Protein AF-A0A960D3L4-F1 (afdb_monomer_lite)

Foldseek 3Di:
DDDDDPDDPPQCCLQPVLVDDRDPVNLVVDAAFDWDDQQLAIETAQSRYPDLVVVLVVQQPADPLHDYDYHSRRPQVVSCVVPVVRDDDDPDDDDDDDPPDDDPPDADPFWHKDFDDDLVVLVLAQVQQVVVVHRRGPSVSNVCCCVPPPQKTKMFIAGPVGRTDDIDIGD

Radius of gyration: 18.89 Å; chains: 1; bounding box: 41×49×47 Å

Sequence (171 aa):
MTELMPGGGHSEAITLGLHDASPPDMVDAMSDDVVLELGWGRLIFGQTFADQDRLAAVLAHEEHGRRDICIYARESHVLVARSPAQLFIDPSHTYRLRFTGEFEDREPVGFTVRPLRDESEADEINRVYVRCGMVPAPTEVIWNNHLQADTVCYLVAVRDDGAVIGTVTGV

Secondary structure (DSSP, 8-state):
----------TTHHHH-TTSPPPHHHHHHSPSS-EEE-SSSEEEEGGG-S-HHHHHHHHTTPPTT---EEES-TTHHHHHHHSTTT-----PPPP-----SPPP--PPSS-EEEE--SHHHHHHHHHHHHHTTPPP--HHHHHHHHHH-TT-EEEEEE-TTS-EEEEEEE-

Structure (mmCIF, N/CA/C/O backbone):
data_AF-A0A960D3L4-F1
#
_entry.id   AF-A0A960D3L4-F1
#
loop_
_atom_site.group_PDB
_atom_site.id
_atom_site.type_symbol
_atom_site.label_atom_id
_atom_site.label_alt_id
_atom_site.label_comp_id
_atom_site.label_asym_id
_atom_site.label_entity_id
_atom_site.label_seq_id
_atom_site.pdbx_PDB_ins_code
_atom_site.Cartn_x
_atom_site.Cartn_y
_atom_site.Cartn_z
_atom_site.occupancy
_atom_site.B_iso_or_equiv
_atom_site.auth_seq_id
_atom_site.auth_comp_id
_atom_site.auth_asym_id
_atom_site.auth_atom_id
_atom_site.pdbx_PDB_model_num
ATOM 1 N N . MET A 1 1 ? 6.730 35.268 -12.680 1.00 32.75 1 MET A N 1
ATOM 2 C CA . MET A 1 1 ? 8.145 35.007 -13.004 1.00 32.75 1 MET A CA 1
ATOM 3 C C . MET A 1 1 ? 8.758 34.456 -11.734 1.00 32.75 1 MET A C 1
ATOM 5 O O . MET A 1 1 ? 9.104 35.226 -10.854 1.00 32.75 1 MET A O 1
ATOM 9 N N . THR A 1 2 ? 8.673 33.140 -11.560 1.00 34.53 2 THR A N 1
ATOM 10 C CA . THR A 1 2 ? 9.067 32.462 -10.322 1.00 34.53 2 THR A CA 1
ATOM 11 C C . THR A 1 2 ? 10.584 32.337 -10.325 1.00 34.53 2 THR A C 1
ATOM 13 O O . THR A 1 2 ? 11.137 31.737 -11.245 1.00 34.53 2 THR A O 1
ATOM 16 N N . GLU A 1 3 ? 11.246 32.955 -9.351 1.00 33.06 3 GLU A N 1
ATOM 17 C CA . GLU A 1 3 ? 12.681 32.787 -9.129 1.00 33.06 3 GLU A CA 1
ATOM 18 C C . GLU A 1 3 ? 12.977 31.315 -8.830 1.00 33.06 3 GLU A C 1
ATOM 20 O O . GLU A 1 3 ? 12.515 30.750 -7.839 1.00 33.06 3 GLU A O 1
ATOM 25 N N . LEU A 1 4 ? 13.742 30.690 -9.725 1.00 43.34 4 LEU A N 1
ATOM 26 C CA . LEU A 1 4 ? 14.427 29.432 -9.470 1.00 43.34 4 LEU A CA 1
ATOM 27 C C . LEU A 1 4 ? 15.538 29.719 -8.457 1.00 43.34 4 LEU A C 1
ATOM 29 O O . LEU A 1 4 ? 16.578 30.271 -8.814 1.00 43.34 4 LEU A O 1
ATOM 33 N N . MET A 1 5 ? 15.303 29.367 -7.195 1.00 35.78 5 MET A N 1
ATOM 34 C CA . MET A 1 5 ? 16.359 29.330 -6.185 1.00 35.78 5 MET A CA 1
ATOM 35 C C . MET A 1 5 ? 17.415 28.295 -6.611 1.00 35.78 5 MET A C 1
ATOM 37 O O . MET A 1 5 ? 17.062 27.135 -6.841 1.00 35.78 5 MET A O 1
ATOM 41 N N . PRO A 1 6 ? 18.699 28.673 -6.740 1.00 47.44 6 PRO A N 1
ATOM 42 C CA . PRO A 1 6 ? 19.758 27.749 -7.102 1.00 47.44 6 PRO A CA 1
ATOM 43 C C . PRO A 1 6 ? 20.301 27.093 -5.829 1.00 47.44 6 PRO A C 1
ATOM 45 O O . PRO A 1 6 ? 20.895 27.763 -4.989 1.00 47.44 6 PRO A O 1
ATOM 48 N N . GLY A 1 7 ? 20.118 25.781 -5.683 1.00 43.53 7 GLY A N 1
ATOM 49 C CA . GLY A 1 7 ? 20.790 25.007 -4.634 1.00 43.53 7 GLY A CA 1
ATOM 50 C C . GLY A 1 7 ? 19.885 24.012 -3.921 1.00 43.53 7 GLY A C 1
ATOM 51 O O . GLY A 1 7 ? 19.230 24.339 -2.940 1.00 43.53 7 GLY A O 1
ATOM 52 N N . GLY A 1 8 ? 19.907 22.774 -4.399 1.00 40.56 8 GLY A N 1
ATOM 53 C CA . GLY A 1 8 ? 19.308 21.615 -3.751 1.00 40.56 8 GLY A CA 1
ATOM 54 C C . GLY A 1 8 ? 19.275 20.486 -4.766 1.00 40.56 8 GLY A C 1
ATOM 55 O O . GLY A 1 8 ? 18.571 20.608 -5.765 1.00 40.56 8 GLY A O 1
ATOM 56 N N . GLY A 1 9 ? 20.084 19.441 -4.566 1.00 47.72 9 GLY A N 1
ATOM 57 C CA . GLY A 1 9 ? 20.072 18.257 -5.429 1.00 47.72 9 GLY A CA 1
ATOM 58 C C . GLY A 1 9 ? 18.633 17.796 -5.647 1.00 47.72 9 GLY A C 1
ATOM 59 O O . GLY A 1 9 ? 17.817 17.868 -4.727 1.00 47.72 9 GLY A O 1
ATOM 60 N N . HIS A 1 10 ? 18.295 17.427 -6.880 1.00 55.91 10 HIS A N 1
ATOM 61 C CA . HIS A 1 10 ? 16.921 17.173 -7.298 1.00 55.91 10 HIS A CA 1
ATOM 62 C C . HIS A 1 10 ? 16.355 15.898 -6.649 1.00 55.91 10 HIS A C 1
ATOM 64 O O . HIS A 1 10 ? 16.128 14.917 -7.339 1.00 55.91 10 HIS A O 1
ATOM 70 N N . SER A 1 11 ? 16.077 15.909 -5.342 1.00 61.75 11 SER A N 1
ATOM 71 C CA . SER A 1 11 ? 15.589 14.757 -4.564 1.00 61.75 11 SER A CA 1
ATOM 72 C C . SER A 1 11 ? 14.310 14.126 -5.146 1.00 61.75 11 SER A C 1
ATOM 74 O O . SER A 1 11 ? 14.045 12.941 -4.983 1.00 61.75 11 SER A O 1
ATOM 76 N N . GLU A 1 12 ? 13.533 14.894 -5.917 1.00 69.75 12 GLU A N 1
ATOM 77 C CA . GLU A 1 12 ? 12.325 14.406 -6.589 1.00 69.75 12 GLU A CA 1
ATOM 78 C C . GLU A 1 12 ? 12.569 13.887 -8.024 1.00 69.75 12 GLU A C 1
ATOM 80 O O . GLU A 1 12 ? 11.635 13.356 -8.628 1.00 69.75 12 GLU A O 1
ATOM 85 N N . ALA A 1 13 ? 13.774 14.020 -8.598 1.00 67.44 13 ALA A N 1
ATOM 86 C CA . ALA A 1 13 ? 14.042 13.738 -10.017 1.00 67.44 13 ALA A CA 1
ATOM 87 C C . ALA A 1 13 ? 13.660 12.312 -10.422 1.00 67.44 13 ALA A C 1
ATOM 89 O O . ALA A 1 13 ? 13.050 12.124 -11.470 1.00 67.44 13 ALA A O 1
ATOM 90 N N . ILE A 1 14 ? 13.916 11.333 -9.552 1.00 68.38 14 ILE A N 1
ATOM 91 C CA . ILE A 1 14 ? 13.578 9.920 -9.782 1.00 68.38 14 ILE A CA 1
ATOM 92 C C . ILE A 1 14 ? 12.067 9.659 -9.909 1.00 68.38 14 ILE A C 1
ATOM 94 O O . ILE A 1 14 ? 11.670 8.645 -10.472 1.00 68.38 14 ILE A O 1
ATOM 98 N N . THR A 1 15 ? 11.216 10.567 -9.415 1.00 75.81 15 THR A N 1
ATOM 99 C CA . THR A 1 15 ? 9.747 10.440 -9.476 1.00 75.81 15 THR A CA 1
ATOM 100 C C . THR A 1 15 ? 9.069 11.498 -10.350 1.00 75.81 15 THR A C 1
ATOM 102 O O . THR A 1 15 ? 7.865 11.397 -10.583 1.00 75.81 15 THR A O 1
ATOM 105 N N . LEU A 1 16 ? 9.791 12.538 -10.789 1.00 76.94 16 LEU A N 1
ATOM 106 C CA . LEU A 1 16 ? 9.274 13.616 -11.648 1.00 76.94 16 LEU A CA 1
ATOM 107 C C . LEU A 1 16 ? 9.797 13.540 -13.081 1.00 76.94 16 LEU A C 1
ATOM 109 O O . LEU A 1 16 ? 9.045 13.812 -14.011 1.00 76.94 16 LEU A O 1
ATOM 113 N N . GLY A 1 17 ? 11.061 13.165 -13.260 1.00 72.06 17 GLY A N 1
ATOM 114 C CA . GLY A 1 17 ? 11.717 13.036 -14.558 1.00 72.06 17 GLY A CA 1
ATOM 115 C C . GLY A 1 17 ? 11.670 11.601 -15.064 1.00 72.06 17 GLY A C 1
ATOM 116 O O . GLY A 1 17 ? 12.706 11.040 -15.390 1.00 72.06 17 GLY A O 1
ATOM 117 N N . LEU A 1 18 ? 10.489 10.973 -15.098 1.00 72.06 18 LEU A N 1
ATOM 118 C CA . LEU A 1 18 ? 10.365 9.562 -15.513 1.00 72.06 18 LEU A CA 1
ATOM 119 C C . LEU A 1 18 ? 10.734 9.311 -16.982 1.00 72.06 18 LEU A C 1
ATOM 121 O O . LEU A 1 18 ? 10.977 8.166 -17.357 1.00 72.06 18 LEU A O 1
ATOM 125 N N . HIS A 1 19 ? 10.770 10.377 -17.780 1.00 68.31 19 HIS A N 1
ATOM 126 C CA . HIS A 1 19 ? 11.160 10.381 -19.190 1.00 68.31 19 HIS A CA 1
ATOM 127 C C . HIS A 1 19 ? 12.602 10.874 -19.404 1.00 68.31 19 HIS A C 1
ATOM 129 O O . HIS A 1 19 ? 13.117 10.820 -20.518 1.00 68.31 19 HIS A O 1
ATOM 135 N N . ASP A 1 20 ? 13.256 11.346 -18.340 1.00 69.38 20 ASP A N 1
ATOM 136 C CA . ASP A 1 20 ? 14.612 11.880 -18.370 1.00 69.38 20 ASP A CA 1
ATOM 137 C C . ASP A 1 20 ? 15.590 10.903 -17.708 1.00 69.38 20 ASP A C 1
ATOM 139 O O . ASP A 1 20 ? 15.222 10.033 -16.912 1.00 69.38 20 ASP A O 1
ATOM 143 N N . ALA A 1 21 ? 16.880 11.064 -18.006 1.00 64.62 21 ALA A N 1
ATOM 144 C CA . ALA A 1 21 ? 17.909 10.362 -17.255 1.00 64.62 21 ALA A CA 1
ATOM 145 C C . ALA A 1 21 ? 17.886 10.841 -15.794 1.00 64.62 21 ALA A C 1
ATOM 147 O O . ALA A 1 21 ? 18.104 12.020 -15.509 1.00 64.62 21 ALA A O 1
ATOM 148 N N . SER A 1 22 ? 17.623 9.919 -14.865 1.00 72.94 22 SER A N 1
ATOM 149 C CA . SER A 1 22 ? 17.745 10.202 -13.434 1.00 72.94 22 SER A CA 1
ATOM 150 C C . SER A 1 22 ? 19.213 10.497 -13.073 1.00 72.94 22 SER A C 1
ATOM 152 O O . SER A 1 22 ? 20.105 9.877 -13.659 1.00 72.94 22 SER A O 1
ATOM 154 N N . PRO A 1 23 ? 19.491 11.415 -12.126 1.00 72.62 23 PRO A N 1
ATOM 155 C CA . PRO A 1 23 ? 20.852 11.691 -11.667 1.00 72.62 23 PRO A CA 1
ATOM 156 C C . PRO A 1 23 ? 21.561 10.411 -11.179 1.00 72.62 23 PRO A C 1
ATOM 158 O O . PRO A 1 23 ? 20.945 9.655 -10.423 1.00 72.62 23 PRO A O 1
ATOM 161 N N . PRO A 1 24 ? 22.821 10.143 -11.583 1.00 72.19 24 PRO A N 1
ATOM 162 C CA . PRO A 1 24 ? 23.511 8.890 -11.255 1.00 72.19 24 PRO A CA 1
ATOM 163 C C . PRO A 1 24 ? 23.625 8.617 -9.752 1.00 72.19 24 PRO A C 1
ATOM 165 O O . PRO A 1 24 ? 23.378 7.505 -9.309 1.00 72.19 24 PRO A O 1
ATOM 168 N N . ASP A 1 25 ? 23.905 9.650 -8.960 1.00 75.44 25 ASP A N 1
ATOM 169 C CA . ASP A 1 25 ? 24.021 9.584 -7.501 1.00 75.44 25 ASP A CA 1
ATOM 170 C C . ASP A 1 25 ? 22.718 9.151 -6.814 1.00 75.44 25 ASP A C 1
ATOM 172 O O . ASP A 1 25 ? 22.743 8.462 -5.797 1.00 75.44 25 ASP A O 1
ATOM 176 N N . MET A 1 26 ? 21.572 9.521 -7.386 1.00 70.44 26 MET A N 1
ATOM 177 C CA . MET A 1 26 ? 20.266 9.104 -6.881 1.00 70.44 26 MET A CA 1
ATOM 178 C C . MET A 1 26 ? 19.895 7.687 -7.299 1.00 70.44 26 MET A C 1
ATOM 180 O O . MET A 1 26 ? 19.200 7.007 -6.553 1.00 70.44 26 MET A O 1
ATOM 184 N N . VAL A 1 27 ? 20.330 7.256 -8.485 1.00 74.88 27 VAL A N 1
ATOM 185 C CA . VAL A 1 27 ? 20.147 5.874 -8.941 1.00 74.88 27 VAL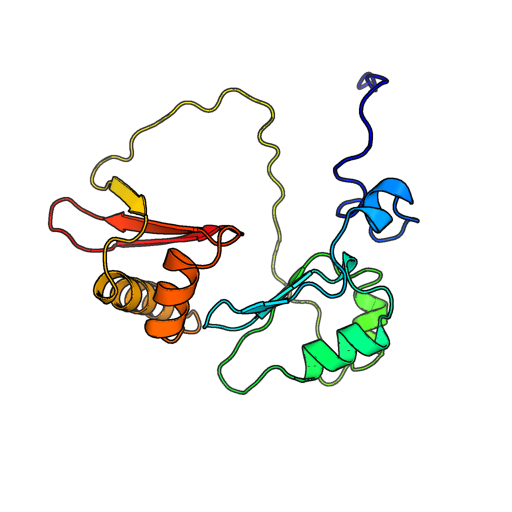 A CA 1
ATOM 186 C C . VAL A 1 27 ? 20.985 4.935 -8.075 1.00 74.88 27 VAL A C 1
ATOM 188 O O . VAL A 1 27 ? 20.444 3.957 -7.578 1.00 74.88 27 VAL A O 1
ATOM 191 N N . ASP A 1 28 ? 22.244 5.286 -7.805 1.00 77.44 28 ASP A N 1
ATOM 192 C CA . ASP A 1 28 ? 23.159 4.490 -6.975 1.00 77.44 28 ASP A CA 1
ATOM 193 C C . ASP A 1 28 ? 22.687 4.352 -5.514 1.00 77.44 28 ASP A C 1
ATOM 195 O O . ASP A 1 28 ? 22.997 3.368 -4.843 1.00 77.44 28 ASP A O 1
ATOM 199 N N . ALA A 1 29 ? 21.951 5.342 -4.999 1.00 80.94 29 ALA A N 1
ATOM 200 C CA . ALA A 1 29 ? 21.398 5.320 -3.644 1.00 80.94 29 ALA A CA 1
ATOM 201 C C . ALA A 1 29 ? 20.058 4.569 -3.537 1.00 80.94 29 ALA A C 1
ATOM 203 O O . ALA A 1 29 ? 19.601 4.278 -2.428 1.00 80.94 29 ALA A O 1
ATOM 204 N N . MET A 1 30 ? 19.395 4.300 -4.661 1.00 83.00 30 MET A N 1
ATOM 205 C CA . MET A 1 30 ? 18.075 3.684 -4.690 1.00 83.00 30 MET A CA 1
ATOM 206 C C . MET A 1 30 ? 18.208 2.161 -4.635 1.00 83.00 30 MET A C 1
ATOM 208 O O . MET A 1 30 ? 19.091 1.577 -5.250 1.00 83.00 30 MET A O 1
ATOM 212 N N . SER A 1 31 ? 17.323 1.501 -3.890 1.00 89.25 31 SER A N 1
ATOM 213 C CA . SER A 1 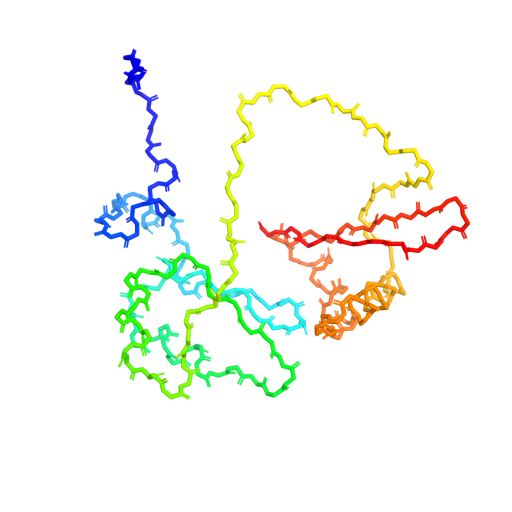31 ? 17.224 0.042 -3.975 1.00 89.25 31 SER A CA 1
ATOM 214 C C . SER A 1 31 ? 16.650 -0.363 -5.332 1.00 89.25 31 SER A C 1
ATOM 216 O O . SER A 1 31 ? 15.754 0.309 -5.843 1.00 89.25 31 SER A O 1
ATOM 218 N N . ASP A 1 32 ? 17.151 -1.464 -5.884 1.00 93.31 32 ASP A N 1
ATOM 219 C CA . ASP A 1 32 ? 16.678 -2.017 -7.150 1.00 93.31 32 ASP A CA 1
ATOM 220 C C . ASP A 1 32 ? 15.406 -2.853 -6.959 1.00 93.31 32 ASP A C 1
ATOM 222 O O . ASP A 1 32 ? 15.228 -3.517 -5.935 1.00 93.31 32 ASP A O 1
ATOM 226 N N . ASP A 1 33 ? 14.550 -2.859 -7.984 1.00 95.12 33 ASP A N 1
ATOM 227 C CA . ASP A 1 33 ? 13.393 -3.751 -8.123 1.00 95.12 33 ASP A CA 1
ATOM 228 C C . ASP A 1 33 ? 12.467 -3.790 -6.887 1.00 95.12 33 ASP A C 1
ATOM 230 O O . ASP A 1 33 ? 12.045 -4.855 -6.423 1.00 95.12 33 ASP A O 1
ATOM 234 N N . VAL A 1 34 ? 12.153 -2.620 -6.327 1.00 96.00 34 VAL A N 1
ATOM 235 C CA . VAL A 1 34 ? 11.414 -2.494 -5.067 1.00 96.00 34 VAL A CA 1
ATOM 236 C C . VAL A 1 34 ? 9.948 -2.883 -5.254 1.00 96.00 34 VAL A C 1
ATOM 238 O O . VAL A 1 34 ? 9.184 -2.240 -5.984 1.00 96.00 34 VAL A O 1
ATOM 241 N N . VAL A 1 35 ? 9.554 -3.922 -4.519 1.00 96.88 35 VAL A N 1
ATOM 242 C CA . VAL A 1 35 ? 8.192 -4.454 -4.429 1.00 96.88 35 VAL A CA 1
ATOM 243 C C . VAL A 1 35 ? 7.818 -4.574 -2.958 1.00 96.88 35 VAL A C 1
ATOM 245 O O . VAL A 1 35 ? 8.521 -5.234 -2.195 1.00 96.88 35 VAL A O 1
ATOM 248 N N . LEU A 1 36 ? 6.704 -3.964 -2.561 1.00 96.25 36 LEU A N 1
ATOM 249 C CA . LEU A 1 36 ? 6.181 -4.043 -1.200 1.00 96.25 36 LEU A CA 1
ATOM 250 C C . LEU A 1 36 ? 4.879 -4.834 -1.171 1.00 96.25 36 LEU A C 1
ATOM 252 O O . LEU A 1 36 ? 3.915 -4.489 -1.850 1.00 96.25 36 LEU A O 1
ATOM 256 N N . GLU A 1 37 ? 4.861 -5.888 -0.366 1.00 95.94 37 GLU A N 1
ATOM 257 C CA . GLU A 1 37 ? 3.708 -6.758 -0.153 1.00 95.94 37 GLU A CA 1
ATOM 258 C C . GLU A 1 37 ? 2.785 -6.155 0.917 1.00 95.94 37 GLU A C 1
ATOM 260 O O . GLU A 1 37 ? 3.156 -6.059 2.085 1.00 95.94 37 GLU A O 1
ATOM 265 N N . LEU A 1 38 ? 1.583 -5.722 0.519 1.00 96.62 38 LEU A N 1
ATOM 266 C CA . LEU A 1 38 ? 0.633 -4.995 1.379 1.00 96.62 38 LEU A CA 1
ATOM 267 C C . LEU A 1 38 ? -0.597 -5.828 1.764 1.00 96.62 38 LEU A C 1
ATOM 269 O O . LEU A 1 38 ? -1.559 -5.320 2.337 1.00 96.62 38 LEU A O 1
ATOM 273 N N . GLY A 1 39 ? -0.598 -7.114 1.433 1.00 93.75 39 GLY A N 1
ATOM 274 C CA . GLY A 1 39 ? -1.648 -8.058 1.776 1.00 93.75 39 GLY A CA 1
ATOM 275 C C . GLY A 1 39 ? -2.876 -8.000 0.869 1.00 93.75 39 GLY A C 1
ATOM 276 O O . GLY A 1 39 ? -3.486 -9.038 0.672 1.00 93.75 39 GLY A O 1
ATOM 277 N N . TRP A 1 40 ? -3.242 -6.866 0.267 1.00 95.50 40 TRP A N 1
ATOM 278 C CA . TRP A 1 40 ? -4.281 -6.797 -0.784 1.00 95.50 40 TRP A CA 1
ATOM 279 C C . TRP A 1 40 ? -3.691 -6.925 -2.196 1.00 95.50 40 TRP A C 1
ATOM 281 O O . TRP A 1 40 ? -4.407 -7.085 -3.183 1.00 95.50 40 TRP A O 1
ATOM 291 N N . GLY A 1 41 ? -2.367 -6.866 -2.292 1.00 96.94 41 GLY A N 1
ATOM 292 C CA . GLY A 1 41 ? -1.584 -6.844 -3.515 1.00 96.94 41 GLY A CA 1
ATOM 293 C C . GLY A 1 41 ? -0.209 -6.263 -3.222 1.00 96.94 41 GLY A C 1
ATOM 294 O O . GLY A 1 41 ? 0.195 -6.160 -2.058 1.00 96.94 41 GLY A O 1
ATOM 295 N N . ARG A 1 42 ? 0.500 -5.886 -4.278 1.00 97.62 42 ARG A N 1
ATOM 296 C CA . ARG A 1 42 ? 1.861 -5.365 -4.200 1.00 97.62 42 ARG A CA 1
ATOM 297 C C . ARG A 1 42 ? 1.919 -3.929 -4.693 1.00 97.62 42 ARG A C 1
ATOM 299 O O . ARG A 1 42 ? 1.398 -3.609 -5.761 1.00 97.62 42 ARG A O 1
ATOM 306 N N . LEU A 1 43 ? 2.611 -3.071 -3.951 1.00 97.12 43 LEU A N 1
ATOM 307 C CA . LEU A 1 43 ? 3.019 -1.760 -4.441 1.00 97.12 43 LEU A CA 1
ATOM 308 C C . LEU A 1 43 ? 4.410 -1.881 -5.067 1.00 97.12 43 LEU A C 1
ATOM 310 O O . LEU A 1 43 ? 5.388 -2.193 -4.389 1.00 97.12 43 LEU A O 1
ATOM 314 N N . ILE A 1 44 ? 4.482 -1.661 -6.374 1.00 97.75 44 ILE A N 1
ATOM 315 C CA . ILE A 1 44 ? 5.681 -1.837 -7.193 1.00 97.75 44 ILE A CA 1
ATOM 316 C C . ILE A 1 44 ? 6.179 -0.456 -7.619 1.00 97.75 44 ILE A C 1
ATOM 318 O O . ILE A 1 44 ? 5.447 0.318 -8.240 1.00 97.75 44 ILE A O 1
ATOM 322 N N . PHE A 1 45 ? 7.432 -0.138 -7.307 1.00 95.88 45 PHE A N 1
ATOM 323 C CA . PHE A 1 45 ? 8.043 1.140 -7.669 1.00 95.88 45 PHE A CA 1
ATOM 324 C C . PHE A 1 45 ? 8.777 1.006 -9.001 1.00 95.88 45 PHE A C 1
ATOM 326 O O . PHE A 1 45 ? 9.956 0.663 -9.048 1.00 95.88 45 PHE A O 1
ATOM 333 N N . GLY A 1 46 ? 8.082 1.267 -10.107 1.00 94.75 46 GLY A N 1
ATOM 334 C CA . GLY A 1 46 ? 8.581 0.992 -11.456 1.00 94.75 46 GLY A CA 1
ATOM 335 C C . GLY A 1 46 ? 9.874 1.731 -11.821 1.00 94.75 46 GLY A C 1
ATOM 336 O O . GLY A 1 46 ? 10.662 1.224 -12.613 1.00 94.75 46 GLY A O 1
ATOM 337 N N . GLN A 1 47 ? 10.146 2.888 -11.216 1.00 91.94 47 GLN A N 1
ATOM 338 C CA . GLN A 1 47 ? 11.384 3.646 -11.419 1.00 91.94 47 GLN A CA 1
ATOM 339 C C . GLN A 1 47 ? 12.632 2.944 -10.863 1.00 91.94 47 GLN A C 1
ATOM 341 O O . GLN A 1 47 ? 13.741 3.314 -11.245 1.00 91.94 47 GLN A O 1
ATOM 346 N N . THR A 1 48 ? 12.451 1.956 -9.982 1.00 93.06 48 THR A N 1
ATOM 347 C CA . THR A 1 48 ? 13.532 1.147 -9.391 1.00 93.06 48 THR A CA 1
ATOM 348 C C . THR A 1 48 ? 13.944 -0.041 -10.258 1.00 93.06 48 THR A C 1
ATOM 350 O O . THR A 1 48 ? 14.934 -0.700 -9.967 1.00 93.06 48 THR A O 1
ATOM 353 N N . PHE A 1 49 ? 13.215 -0.308 -11.344 1.00 93.12 49 PHE A N 1
ATOM 354 C CA . PHE A 1 49 ? 13.538 -1.376 -12.282 1.00 93.12 49 PHE A CA 1
ATOM 355 C C . PHE A 1 49 ? 14.380 -0.817 -13.428 1.00 93.12 49 PHE A C 1
ATOM 357 O O . PHE A 1 49 ? 13.920 0.019 -14.211 1.00 93.12 49 PHE A O 1
ATOM 364 N N . ALA A 1 50 ? 15.614 -1.305 -13.556 1.00 90.00 50 ALA A N 1
ATOM 365 C CA . ALA A 1 50 ? 16.477 -0.957 -14.685 1.00 90.00 50 ALA A CA 1
ATOM 366 C C . ALA A 1 50 ? 15.986 -1.574 -16.010 1.00 90.00 50 ALA A C 1
ATOM 368 O O . ALA A 1 50 ? 16.206 -1.001 -17.078 1.00 90.00 50 ALA A O 1
ATOM 369 N N . ASP A 1 51 ? 15.305 -2.723 -15.937 1.00 91.19 51 ASP A N 1
ATOM 370 C CA . ASP A 1 51 ? 14.787 -3.470 -17.082 1.00 91.19 51 ASP A CA 1
ATOM 371 C C . ASP A 1 51 ? 13.248 -3.503 -17.087 1.00 91.19 51 ASP A C 1
ATOM 373 O O . ASP A 1 51 ? 12.602 -4.020 -16.171 1.00 91.19 51 ASP A O 1
ATOM 377 N N . GLN A 1 52 ? 12.655 -2.979 -18.163 1.00 89.88 52 GLN A N 1
ATOM 378 C CA . GLN A 1 52 ? 11.207 -2.982 -18.364 1.00 89.88 52 GLN A CA 1
ATOM 379 C C . GLN A 1 52 ? 10.627 -4.382 -18.594 1.00 89.88 52 GLN A C 1
ATOM 381 O O . GLN A 1 52 ? 9.471 -4.604 -18.238 1.00 89.88 52 GLN A O 1
ATOM 386 N N . ASP A 1 53 ? 11.383 -5.318 -19.173 1.00 91.69 53 ASP A N 1
ATOM 387 C CA . ASP A 1 53 ? 10.908 -6.694 -19.364 1.00 91.69 53 ASP A CA 1
ATOM 388 C C . ASP A 1 53 ? 10.801 -7.418 -18.020 1.00 91.69 53 ASP A C 1
ATOM 390 O O . ASP A 1 53 ? 9.833 -8.142 -17.772 1.00 91.69 53 ASP A O 1
ATOM 394 N N . ARG A 1 54 ? 11.727 -7.133 -17.099 1.00 94.62 54 ARG A N 1
ATOM 395 C CA . ARG A 1 54 ? 11.636 -7.600 -15.715 1.00 94.62 54 ARG A CA 1
ATOM 396 C C . ARG A 1 54 ? 10.440 -6.997 -14.982 1.00 94.62 54 ARG A C 1
ATOM 398 O O . ARG A 1 54 ? 9.707 -7.740 -14.335 1.00 94.62 54 ARG A O 1
ATOM 405 N N . LEU A 1 55 ? 10.207 -5.688 -15.105 1.00 95.44 55 LEU A N 1
ATOM 406 C CA . LEU A 1 55 ? 9.031 -5.039 -14.511 1.00 95.44 55 LEU A CA 1
ATOM 407 C C . LEU A 1 55 ? 7.721 -5.635 -15.053 1.00 95.44 55 LEU A C 1
ATOM 409 O O . LEU A 1 55 ? 6.817 -5.944 -14.277 1.00 95.44 55 LEU A O 1
ATOM 413 N N . ALA A 1 56 ? 7.627 -5.849 -16.369 1.00 94.00 56 ALA A N 1
ATOM 414 C CA . ALA A 1 56 ? 6.466 -6.481 -16.993 1.00 94.00 56 ALA A CA 1
ATOM 415 C C . ALA A 1 56 ? 6.244 -7.910 -16.476 1.00 94.00 56 ALA A C 1
ATOM 417 O O . ALA A 1 56 ? 5.109 -8.279 -16.178 1.00 94.00 56 ALA A O 1
ATOM 418 N N . ALA A 1 57 ? 7.315 -8.695 -16.320 1.00 93.75 57 ALA A N 1
ATOM 419 C CA . ALA A 1 57 ? 7.237 -10.035 -15.747 1.00 93.75 57 ALA A CA 1
ATOM 420 C C . ALA A 1 57 ? 6.744 -10.007 -14.293 1.00 93.75 57 ALA A C 1
ATOM 422 O O . ALA A 1 57 ? 5.871 -10.792 -13.935 1.00 93.75 57 ALA A O 1
ATOM 423 N N . VAL A 1 58 ? 7.237 -9.073 -13.469 1.00 95.94 58 VAL A N 1
ATOM 424 C CA . VAL A 1 58 ? 6.758 -8.900 -12.088 1.00 95.94 58 VAL A CA 1
ATOM 425 C C . VAL A 1 58 ? 5.264 -8.587 -12.066 1.00 95.94 58 VAL A C 1
ATOM 427 O O . VAL A 1 58 ? 4.540 -9.245 -11.324 1.00 95.94 58 VAL A O 1
ATOM 430 N N . LEU A 1 59 ? 4.789 -7.652 -12.892 1.00 95.56 59 LEU A N 1
ATOM 431 C CA . LEU A 1 59 ? 3.366 -7.288 -12.963 1.00 95.56 59 LEU A CA 1
ATOM 432 C C . LEU A 1 59 ? 2.481 -8.433 -13.474 1.00 95.56 59 LEU A C 1
ATOM 434 O O . LEU A 1 59 ? 1.360 -8.596 -13.007 1.00 95.56 59 LEU A O 1
ATOM 438 N N . ALA A 1 60 ? 2.991 -9.270 -14.379 1.00 92.44 60 ALA A N 1
ATOM 439 C CA . ALA A 1 60 ? 2.268 -10.439 -14.882 1.00 92.44 60 ALA A CA 1
ATOM 440 C C . ALA A 1 60 ? 2.034 -11.531 -13.816 1.00 92.44 60 ALA A C 1
ATOM 442 O O . ALA A 1 60 ? 1.252 -12.451 -14.048 1.00 92.44 60 ALA A O 1
ATOM 443 N N . HIS A 1 61 ? 2.700 -11.440 -12.660 1.00 93.31 61 HIS A N 1
ATOM 444 C CA . HIS A 1 61 ? 2.500 -12.335 -11.518 1.00 93.31 61 HIS A CA 1
ATOM 445 C C . HIS A 1 61 ? 1.398 -11.876 -10.548 1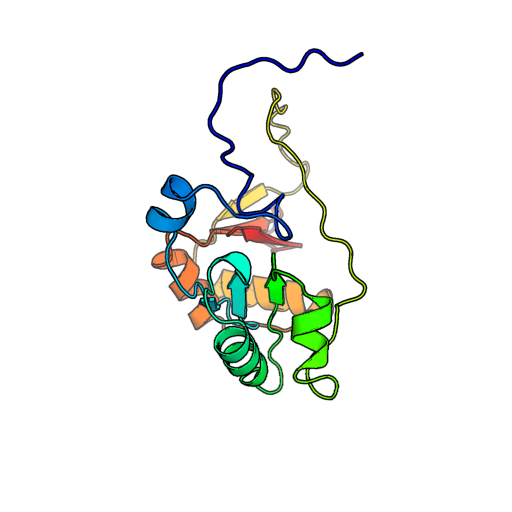.00 93.31 61 HIS A C 1
ATOM 447 O O . HIS A 1 61 ? 1.289 -12.454 -9.470 1.00 93.31 61 HIS A O 1
ATOM 453 N N . GLU A 1 62 ? 0.591 -10.864 -10.890 1.00 93.75 62 GLU A N 1
ATOM 454 C CA . GLU A 1 62 ? -0.605 -10.535 -10.105 1.00 93.75 62 GLU A CA 1
ATOM 455 C C . GLU A 1 62 ? -1.524 -11.768 -9.996 1.00 93.75 62 GLU A C 1
ATOM 457 O O . GLU A 1 62 ? -1.940 -12.359 -10.996 1.00 93.75 62 GLU A O 1
ATOM 462 N N . GLU A 1 63 ? -1.826 -12.181 -8.765 1.00 90.94 63 GLU A N 1
ATOM 463 C CA . GLU A 1 63 ? -2.672 -13.344 -8.503 1.00 90.94 63 GLU A CA 1
ATOM 464 C C . GLU A 1 63 ? -4.158 -12.974 -8.431 1.00 90.94 63 GLU A C 1
ATOM 466 O O . GLU A 1 63 ? -4.553 -11.832 -8.192 1.00 90.94 63 GLU A O 1
ATOM 471 N N . HIS A 1 64 ? -5.023 -13.976 -8.591 1.00 90.31 64 HIS A N 1
ATOM 472 C CA . HIS A 1 64 ? -6.463 -13.766 -8.499 1.00 90.31 64 HIS A CA 1
ATOM 473 C C . HIS A 1 64 ? -6.874 -13.222 -7.124 1.00 90.31 64 HIS A C 1
ATOM 475 O O . HIS A 1 64 ? -6.495 -13.764 -6.088 1.00 90.31 64 HIS A O 1
ATOM 481 N N . GLY A 1 65 ? -7.706 -12.178 -7.118 1.00 90.75 65 GLY A N 1
ATOM 482 C CA . GLY A 1 65 ? -8.163 -11.543 -5.881 1.00 90.75 65 GLY A CA 1
ATOM 483 C C . GLY A 1 65 ? -7.105 -10.666 -5.211 1.00 90.75 65 GLY A C 1
ATOM 484 O O . GLY A 1 65 ? -7.318 -10.236 -4.082 1.00 90.75 65 GLY A O 1
ATOM 485 N N . ARG A 1 66 ? -5.992 -10.395 -5.896 1.00 94.62 66 ARG A N 1
ATOM 486 C CA . ARG A 1 66 ? -4.996 -9.388 -5.533 1.00 94.62 66 ARG A CA 1
ATOM 487 C C . ARG A 1 66 ? -5.139 -8.188 -6.456 1.00 94.62 66 ARG A C 1
ATOM 489 O O . ARG A 1 66 ? -5.824 -8.258 -7.474 1.00 94.62 66 ARG A O 1
ATOM 496 N N . ARG A 1 67 ? -4.518 -7.077 -6.082 1.00 94.44 67 ARG A N 1
ATOM 497 C CA . ARG A 1 67 ? -4.453 -5.893 -6.931 1.00 94.44 67 ARG A CA 1
ATOM 498 C C . ARG A 1 67 ? -3.084 -5.268 -6.815 1.00 94.44 67 ARG A C 1
ATOM 500 O O . ARG A 1 67 ? -2.807 -4.617 -5.819 1.00 94.44 67 ARG A O 1
ATOM 507 N N . ASP A 1 68 ? -2.236 -5.459 -7.803 1.00 96.44 68 ASP A N 1
ATOM 508 C CA . ASP A 1 68 ? -0.936 -4.820 -7.819 1.00 96.44 68 ASP A CA 1
ATOM 509 C C . ASP A 1 68 ? -1.056 -3.399 -8.368 1.00 96.44 68 ASP A C 1
ATOM 511 O O . ASP A 1 68 ? -1.871 -3.089 -9.240 1.00 96.44 68 ASP A O 1
ATOM 515 N N . ILE A 1 69 ? -0.242 -2.499 -7.826 1.00 95.69 69 ILE A N 1
ATOM 516 C CA . ILE A 1 69 ? -0.156 -1.114 -8.278 1.00 95.69 69 ILE A CA 1
ATOM 517 C C . ILE A 1 69 ? 1.296 -0.829 -8.617 1.00 95.69 69 ILE A C 1
ATOM 519 O O . ILE A 1 69 ? 2.160 -0.840 -7.744 1.00 95.69 69 ILE A O 1
ATOM 523 N N . CYS A 1 70 ? 1.561 -0.519 -9.884 1.00 96.38 70 CYS A N 1
ATOM 524 C CA . CYS A 1 70 ? 2.843 0.040 -10.286 1.00 96.38 70 CYS A CA 1
ATOM 525 C C . CYS A 1 70 ? 2.781 1.564 -10.226 1.00 96.38 70 CYS A C 1
ATOM 527 O O . CYS A 1 70 ? 2.085 2.190 -11.028 1.00 96.38 70 CYS A O 1
ATOM 529 N N . ILE A 1 71 ? 3.549 2.174 -9.328 1.00 94.62 71 ILE A N 1
ATOM 530 C CA . ILE A 1 71 ? 3.728 3.625 -9.295 1.00 94.62 71 ILE A CA 1
ATOM 531 C C . ILE A 1 71 ? 5.036 4.010 -9.992 1.00 94.62 71 ILE A C 1
ATOM 533 O O . ILE A 1 71 ? 5.991 3.237 -10.012 1.00 94.62 71 ILE A O 1
ATOM 537 N N . TYR A 1 72 ? 5.064 5.199 -10.599 1.00 92.56 72 TYR A N 1
ATOM 538 C CA . TYR A 1 72 ? 6.256 5.779 -11.233 1.00 92.56 72 TYR A CA 1
ATOM 539 C C . TYR A 1 72 ? 6.921 4.895 -12.312 1.00 92.56 72 TYR A C 1
ATOM 541 O O . TYR A 1 72 ? 8.134 4.936 -12.501 1.00 92.56 72 TYR A O 1
ATOM 549 N N . ALA A 1 73 ? 6.144 4.102 -13.056 1.00 92.31 73 ALA A N 1
ATOM 550 C CA . ALA A 1 73 ? 6.672 3.361 -14.201 1.00 92.31 73 ALA A CA 1
ATOM 551 C C . ALA A 1 73 ? 7.232 4.320 -15.269 1.00 92.31 73 ALA A C 1
ATOM 553 O O . ALA A 1 73 ? 6.509 5.182 -15.779 1.00 92.31 73 ALA A O 1
ATOM 554 N N . ARG A 1 74 ? 8.508 4.146 -15.638 1.00 89.25 74 ARG A N 1
ATOM 555 C CA . ARG A 1 74 ? 9.127 4.871 -16.760 1.00 89.25 74 ARG A CA 1
ATOM 556 C C . ARG A 1 74 ? 8.505 4.421 -18.076 1.00 89.25 74 ARG A C 1
ATOM 558 O O . ARG A 1 74 ? 8.364 3.220 -18.302 1.00 89.25 74 ARG A O 1
ATOM 565 N N . GLU A 1 75 ? 8.160 5.375 -18.941 1.00 89.19 75 GLU A N 1
ATOM 566 C CA . GLU A 1 75 ? 7.511 5.112 -20.235 1.00 89.19 75 GLU A CA 1
ATOM 567 C C . GLU A 1 75 ? 6.331 4.127 -20.122 1.00 89.19 75 GLU A C 1
ATOM 569 O O . GLU A 1 75 ? 6.268 3.114 -20.819 1.00 89.19 75 GLU A O 1
ATOM 574 N N . SER A 1 76 ? 5.389 4.400 -19.211 1.00 91.06 76 SER A N 1
ATOM 575 C CA . SER A 1 76 ? 4.301 3.472 -18.856 1.00 91.06 76 SER A CA 1
ATOM 576 C C . SER A 1 76 ? 3.490 2.962 -20.058 1.00 91.06 76 SER A C 1
ATOM 578 O O . SER A 1 76 ? 3.102 1.798 -20.100 1.00 91.06 76 SER A O 1
ATOM 580 N N . HIS A 1 77 ? 3.286 3.796 -21.078 1.00 91.12 77 HIS A N 1
ATOM 581 C CA . HIS A 1 77 ? 2.609 3.405 -22.315 1.00 91.12 77 HIS A CA 1
ATOM 582 C C . HIS A 1 77 ? 3.424 2.399 -23.151 1.00 91.12 77 HIS A C 1
ATOM 584 O O . HIS A 1 77 ? 2.840 1.513 -23.773 1.00 91.12 77 HIS A O 1
ATOM 590 N N . VAL A 1 78 ? 4.759 2.485 -23.130 1.00 92.12 78 VAL A N 1
ATOM 591 C CA . VAL A 1 78 ? 5.654 1.497 -23.755 1.00 92.12 78 VAL A CA 1
ATOM 592 C C . VAL A 1 78 ? 5.625 0.188 -22.973 1.00 92.12 78 VAL A C 1
ATOM 594 O O . VAL A 1 78 ? 5.522 -0.874 -23.582 1.00 92.12 78 VAL A O 1
ATOM 597 N N . LEU A 1 79 ? 5.651 0.249 -21.636 1.00 93.25 79 LEU A N 1
ATOM 598 C CA . LEU A 1 79 ? 5.521 -0.932 -20.776 1.00 93.25 79 LEU A CA 1
ATOM 599 C C . LEU A 1 79 ? 4.216 -1.691 -21.066 1.00 93.25 79 LEU A C 1
ATOM 601 O O . LEU A 1 79 ? 4.245 -2.897 -21.302 1.00 93.25 79 LEU A O 1
ATOM 605 N N . VAL A 1 80 ? 3.085 -0.983 -21.127 1.00 94.62 80 VAL A N 1
ATOM 606 C CA . VAL A 1 80 ? 1.780 -1.579 -21.460 1.00 94.62 80 VAL A CA 1
ATOM 607 C C . VAL A 1 80 ? 1.783 -2.197 -22.860 1.00 94.62 80 VAL A C 1
ATOM 609 O O . VAL A 1 80 ? 1.252 -3.291 -23.043 1.00 94.62 80 VAL A O 1
ATOM 612 N N . ALA A 1 81 ? 2.433 -1.564 -23.842 1.00 92.81 81 ALA A N 1
ATOM 613 C CA . ALA A 1 81 ? 2.527 -2.098 -25.202 1.00 92.81 81 ALA A CA 1
ATOM 614 C C . ALA A 1 81 ? 3.269 -3.448 -25.293 1.00 92.81 81 ALA A C 1
ATOM 616 O O . ALA A 1 81 ? 3.071 -4.172 -26.270 1.00 92.81 81 ALA A O 1
ATOM 617 N N . ARG A 1 82 ? 4.082 -3.819 -24.290 1.00 89.38 82 ARG A N 1
ATOM 618 C CA . ARG A 1 82 ? 4.749 -5.134 -24.227 1.00 89.38 82 ARG A CA 1
ATOM 619 C C . ARG A 1 82 ? 3.783 -6.275 -23.899 1.00 89.38 82 ARG A C 1
ATOM 621 O O . ARG A 1 82 ? 3.976 -7.383 -24.389 1.00 89.38 82 ARG A O 1
ATOM 628 N N . SER A 1 83 ? 2.743 -6.016 -23.100 1.00 90.50 83 SER A N 1
ATOM 629 C CA . SER A 1 83 ? 1.719 -7.010 -22.738 1.00 90.50 83 SER A CA 1
ATOM 630 C C . SER A 1 83 ? 0.319 -6.377 -22.674 1.00 90.50 83 SER A C 1
ATOM 632 O O . SER A 1 83 ? -0.299 -6.309 -21.610 1.00 90.50 83 SER A O 1
ATOM 634 N N . PRO A 1 84 ? -0.230 -5.913 -23.812 1.00 91.88 84 PRO A N 1
ATOM 635 C CA . PRO A 1 84 ? -1.463 -5.118 -23.841 1.00 91.88 84 PRO A CA 1
ATOM 636 C C . PRO A 1 84 ? -2.723 -5.913 -23.465 1.00 91.88 84 PRO A C 1
ATOM 638 O O . PRO A 1 84 ? -3.775 -5.328 -23.233 1.00 91.88 84 PRO A O 1
ATOM 641 N N . ALA A 1 85 ? -2.637 -7.246 -23.433 1.00 92.00 85 ALA A N 1
ATOM 642 C CA . ALA A 1 85 ? -3.729 -8.113 -22.996 1.00 92.00 85 ALA A CA 1
ATOM 643 C C . ALA A 1 85 ? -3.782 -8.301 -21.469 1.00 92.00 85 ALA A C 1
ATOM 645 O O . ALA A 1 85 ? -4.779 -8.814 -20.967 1.00 92.00 85 ALA A O 1
ATOM 646 N N . GLN A 1 86 ? -2.717 -7.937 -20.747 1.00 90.62 86 GLN A N 1
ATOM 647 C CA . GLN A 1 86 ? -2.587 -8.154 -19.300 1.00 90.62 86 GLN A CA 1
ATOM 648 C C . GLN A 1 86 ? -2.373 -6.843 -18.539 1.00 90.62 86 GLN A C 1
ATOM 650 O O . GLN A 1 86 ? -2.846 -6.703 -17.418 1.00 90.62 86 GLN A O 1
ATOM 655 N N . LEU A 1 87 ? -1.679 -5.879 -19.148 1.00 93.94 87 LEU A N 1
ATOM 656 C CA . LEU A 1 87 ? -1.358 -4.593 -18.543 1.00 93.94 87 LEU A CA 1
ATOM 657 C C . LEU A 1 87 ? -2.272 -3.493 -19.074 1.00 93.94 87 LEU A C 1
ATOM 659 O O . LEU A 1 87 ? -2.646 -3.470 -20.247 1.00 93.94 87 LEU A O 1
ATOM 663 N N . PHE A 1 88 ? -2.576 -2.535 -18.209 1.00 94.56 88 PHE A N 1
ATOM 664 C CA . PHE A 1 88 ? -3.341 -1.343 -18.543 1.00 94.56 88 PHE A CA 1
ATOM 665 C C . PHE A 1 88 ? -2.820 -0.147 -17.743 1.00 94.56 88 PHE A C 1
ATOM 667 O O . PHE A 1 88 ? -2.150 -0.305 -16.723 1.00 94.56 88 PHE A O 1
ATOM 674 N N . ILE A 1 89 ? -3.133 1.060 -18.212 1.00 94.44 89 ILE A N 1
ATOM 675 C CA . ILE A 1 89 ? -2.979 2.271 -17.405 1.00 94.44 89 ILE A CA 1
ATOM 676 C C . ILE A 1 89 ? -4.286 2.475 -16.652 1.00 94.44 89 ILE A C 1
ATOM 678 O O . ILE A 1 89 ? -5.339 2.640 -17.270 1.00 94.44 89 ILE A O 1
ATOM 682 N N . ASP A 1 90 ? -4.216 2.434 -15.326 1.00 93.44 90 ASP A N 1
ATOM 683 C CA . ASP A 1 90 ? -5.372 2.669 -14.470 1.00 93.44 90 ASP A CA 1
ATOM 684 C C . ASP A 1 90 ? -5.918 4.093 -14.692 1.00 93.44 90 ASP A C 1
ATOM 686 O O . ASP A 1 90 ? -5.143 5.053 -14.658 1.00 93.44 90 ASP A O 1
ATOM 690 N N . PRO A 1 91 ? -7.232 4.278 -14.921 1.00 92.56 91 PRO A N 1
ATOM 691 C CA . PRO A 1 91 ? -7.818 5.595 -15.176 1.00 92.56 91 PRO A CA 1
ATOM 692 C C . PRO A 1 91 ? -7.989 6.452 -13.905 1.00 92.56 91 PRO A C 1
ATOM 694 O O . PRO A 1 91 ? -8.826 7.356 -13.885 1.00 92.56 91 PRO A O 1
ATOM 697 N N . SER A 1 92 ? -7.243 6.172 -12.833 1.00 89.69 92 SER A N 1
ATOM 698 C CA . SER A 1 92 ? -7.284 6.944 -11.592 1.00 89.69 92 SER A CA 1
ATOM 699 C C . SER A 1 92 ? -6.348 8.155 -11.622 1.00 89.69 92 SER A C 1
ATOM 701 O O . SER A 1 92 ? -5.492 8.318 -12.493 1.00 89.69 92 SER A O 1
ATOM 703 N N . HIS A 1 93 ? -6.530 9.045 -10.648 1.00 90.12 93 HIS A N 1
ATOM 704 C CA . HIS A 1 93 ? -5.639 10.176 -10.433 1.00 90.12 93 HIS A CA 1
ATOM 705 C C . HIS A 1 93 ? -4.718 9.914 -9.248 1.00 90.12 93 HIS A C 1
ATOM 707 O O . HIS A 1 93 ? -5.173 9.635 -8.140 1.00 90.12 93 HIS A O 1
ATOM 713 N N . THR A 1 94 ? -3.420 10.102 -9.467 1.00 90.25 94 THR A N 1
ATOM 714 C CA . THR A 1 94 ? -2.429 10.202 -8.395 1.00 90.25 94 THR A CA 1
ATOM 715 C C . THR A 1 94 ? -2.153 11.675 -8.113 1.00 90.25 94 THR A C 1
ATOM 717 O O . THR A 1 94 ? -1.735 12.419 -9.001 1.00 90.25 94 THR A O 1
ATOM 720 N N . TYR A 1 95 ? -2.377 12.107 -6.873 1.00 89.81 95 TYR A N 1
ATOM 721 C CA . TYR A 1 95 ? -2.100 13.475 -6.439 1.00 89.81 95 TYR A CA 1
ATOM 722 C C . TYR A 1 95 ? -0.727 13.564 -5.780 1.00 89.81 95 TYR A C 1
ATOM 724 O O . TYR A 1 95 ? -0.300 12.646 -5.085 1.00 89.81 95 TYR A O 1
ATOM 732 N N . ARG A 1 96 ? -0.050 14.700 -5.965 1.00 88.38 96 ARG A N 1
ATOM 733 C CA . ARG A 1 96 ? 1.206 15.012 -5.280 1.00 88.38 96 ARG A CA 1
ATOM 734 C C . ARG A 1 96 ? 1.025 16.263 -4.437 1.00 88.38 96 ARG A C 1
ATOM 736 O O . ARG A 1 96 ? 0.738 17.331 -4.974 1.00 88.38 96 ARG A O 1
ATOM 743 N N . LEU A 1 97 ? 1.229 16.125 -3.134 1.00 87.12 97 LEU A N 1
ATOM 744 C CA . LEU A 1 97 ? 1.227 17.231 -2.188 1.00 87.12 97 LEU A CA 1
ATOM 745 C C . LEU A 1 97 ? 2.639 17.413 -1.632 1.00 87.12 97 LEU A C 1
ATOM 747 O O . LEU A 1 97 ? 3.260 16.452 -1.189 1.00 87.12 97 LEU A O 1
ATOM 751 N N . ARG A 1 98 ? 3.149 18.646 -1.676 1.00 84.94 98 ARG A N 1
ATOM 752 C CA . ARG A 1 98 ? 4.438 18.998 -1.072 1.00 84.94 98 ARG A CA 1
ATOM 753 C C . ARG A 1 98 ? 4.217 19.474 0.355 1.00 84.94 98 ARG A C 1
ATOM 755 O O . ARG A 1 98 ? 3.477 20.431 0.571 1.00 84.94 98 ARG A O 1
ATOM 762 N N . PHE A 1 99 ? 4.905 18.853 1.306 1.00 83.19 99 PHE A N 1
ATOM 763 C CA . PHE A 1 99 ? 4.859 19.232 2.718 1.00 83.19 99 PHE A CA 1
ATOM 764 C C . PHE A 1 99 ? 5.822 20.389 3.045 1.00 83.19 99 PHE A C 1
ATOM 766 O O . PHE A 1 99 ? 6.622 20.305 3.966 1.00 83.19 99 PHE A O 1
ATOM 773 N N . THR A 1 100 ? 5.791 21.468 2.257 1.00 81.31 100 THR A N 1
ATOM 774 C CA . THR A 1 100 ? 6.763 22.582 2.329 1.00 81.31 100 THR A CA 1
ATOM 775 C C . THR A 1 100 ? 6.312 23.760 3.202 1.00 81.31 100 THR A C 1
ATOM 777 O O . THR A 1 100 ? 6.910 24.829 3.126 1.00 81.31 100 THR A O 1
ATOM 780 N N . GLY A 1 101 ? 5.241 23.609 3.984 1.00 77.06 101 GLY A N 1
ATOM 781 C CA . GLY A 1 101 ? 4.678 24.669 4.827 1.00 77.06 101 GLY A CA 1
ATOM 782 C C . GLY A 1 101 ? 4.430 24.215 6.262 1.00 77.06 101 GLY A C 1
ATOM 783 O O . GLY A 1 101 ? 4.575 23.038 6.583 1.00 77.06 101 GLY A O 1
ATOM 784 N N . GLU A 1 102 ? 4.040 25.159 7.118 1.00 76.56 102 GLU A N 1
ATOM 785 C CA . GLU A 1 102 ? 3.528 24.848 8.452 1.00 76.56 102 GLU A CA 1
ATOM 786 C C . GLU A 1 102 ? 2.128 24.243 8.318 1.00 76.56 102 GLU A C 1
ATOM 788 O O . GLU A 1 102 ? 1.217 24.850 7.749 1.00 76.56 102 GLU A O 1
ATOM 793 N N . PHE A 1 103 ? 1.971 23.021 8.816 1.00 78.62 103 PHE A N 1
ATOM 794 C CA . PHE A 1 103 ? 0.678 22.361 8.912 1.00 78.62 103 PHE A CA 1
ATOM 795 C C . PHE A 1 103 ? 0.112 22.644 10.297 1.00 78.62 103 PHE A C 1
ATOM 797 O O . PHE A 1 103 ? 0.768 22.373 11.301 1.00 78.62 103 PHE A O 1
ATOM 804 N N . GLU A 1 104 ? -1.097 23.202 10.358 1.00 78.81 104 GLU A N 1
ATOM 805 C CA . GLU A 1 104 ? -1.816 23.285 11.624 1.00 78.81 104 GLU A CA 1
ATOM 806 C C . GLU A 1 104 ? -2.165 21.872 12.081 1.00 78.81 104 GLU A C 1
ATOM 808 O O . GLU A 1 104 ? -2.891 21.151 11.390 1.00 78.81 104 GLU A O 1
ATOM 813 N N . ASP A 1 105 ? -1.667 21.500 13.257 1.00 75.00 105 ASP A N 1
ATOM 814 C CA . ASP A 1 105 ? -2.079 20.275 13.920 1.00 75.00 105 ASP A CA 1
ATOM 815 C C . ASP A 1 105 ? -3.521 20.460 14.404 1.00 75.00 105 ASP A C 1
ATOM 817 O O . ASP A 1 105 ? -3.802 21.185 15.364 1.00 75.00 105 ASP A O 1
ATOM 821 N N . ARG A 1 106 ? -4.467 19.906 13.645 1.00 80.00 106 ARG A N 1
ATOM 822 C CA . ARG A 1 106 ? -5.890 19.954 13.971 1.00 80.00 106 ARG A CA 1
ATOM 823 C C . ARG A 1 106 ? -6.317 18.583 14.434 1.00 80.00 106 ARG A C 1
ATOM 825 O O . ARG A 1 106 ? -6.438 17.660 13.630 1.00 80.00 106 ARG A O 1
ATOM 832 N N . GLU A 1 107 ? -6.611 18.490 15.722 1.00 83.56 107 GLU A N 1
ATOM 833 C CA . GLU A 1 107 ? -7.139 17.263 16.286 1.00 83.56 107 GLU A CA 1
ATOM 834 C C . GLU A 1 107 ? -8.543 16.992 15.715 1.00 83.56 107 GLU A C 1
ATOM 836 O O . GLU A 1 107 ? -9.412 17.877 15.743 1.00 83.56 107 GLU A O 1
ATOM 841 N N . PRO A 1 108 ? -8.780 15.803 15.136 1.00 87.44 108 PRO A N 1
ATOM 842 C CA . PRO A 1 108 ? -10.093 15.453 14.624 1.00 87.44 108 PRO A CA 1
ATOM 843 C C . PRO A 1 108 ? -11.159 15.479 15.726 1.00 87.44 108 PRO A C 1
ATOM 845 O O . PRO A 1 108 ? -10.930 15.096 16.869 1.00 87.44 108 PRO A O 1
ATOM 848 N N . VAL A 1 109 ? -12.371 15.912 15.369 1.00 90.12 109 VAL A N 1
ATOM 849 C CA . VAL A 1 109 ? -13.511 15.939 16.294 1.00 90.12 109 VAL A CA 1
ATOM 850 C C . VAL A 1 109 ? -14.288 14.626 16.186 1.00 90.12 109 VAL A C 1
ATOM 852 O O . VAL A 1 109 ? -14.789 14.283 15.115 1.00 90.12 109 VAL A O 1
ATOM 855 N N . GLY A 1 110 ? -14.438 13.916 17.307 1.00 92.81 110 GLY A N 1
ATOM 856 C CA . GLY A 1 110 ? -15.268 12.707 17.417 1.00 92.81 110 GLY A CA 1
ATOM 857 C C . GLY A 1 110 ? -14.580 11.392 17.030 1.00 92.81 110 GLY A C 1
ATOM 858 O O . GLY A 1 110 ? -15.245 10.355 16.980 1.00 92.81 110 GLY A O 1
ATOM 859 N N . PHE A 1 111 ? -13.278 11.425 16.745 1.00 95.81 111 PHE A N 1
ATOM 860 C CA . PHE A 1 111 ? -12.421 10.250 16.600 1.00 95.81 111 PHE A CA 1
ATOM 861 C C . PHE A 1 111 ? -10.958 10.630 16.846 1.00 95.81 111 PHE A C 1
ATOM 863 O O . PHE A 1 111 ? -10.601 11.801 16.789 1.00 95.81 111 PHE A O 1
ATOM 870 N N . THR A 1 112 ? -10.109 9.633 17.068 1.00 95.94 112 THR A N 1
ATOM 871 C CA . THR A 1 112 ? -8.650 9.772 17.175 1.00 95.94 112 THR A CA 1
ATOM 872 C C . THR A 1 112 ? -7.976 8.994 16.051 1.00 95.94 112 THR A C 1
ATOM 874 O O . THR A 1 112 ? -8.498 7.965 15.620 1.00 95.94 112 THR A O 1
ATOM 877 N N . VAL A 1 113 ? -6.831 9.471 15.556 1.00 95.75 113 VAL A N 1
ATOM 878 C CA . VAL A 1 113 ? -6.013 8.746 14.570 1.00 95.75 113 VAL A CA 1
ATOM 879 C C . VAL A 1 113 ? -4.755 8.245 15.254 1.00 95.75 113 VAL A C 1
ATOM 881 O O . VAL A 1 113 ? -4.069 9.009 15.929 1.00 95.75 113 VAL A O 1
ATOM 884 N N . ARG A 1 114 ? -4.456 6.957 15.100 1.00 96.19 114 ARG A N 1
ATOM 885 C CA . ARG A 1 114 ? -3.297 6.330 15.742 1.00 96.19 114 ARG A CA 1
ATOM 886 C C . ARG A 1 114 ? -2.850 5.063 15.011 1.00 96.19 114 ARG A C 1
ATOM 888 O O . ARG A 1 114 ? -3.635 4.521 14.234 1.00 96.19 114 ARG A O 1
ATOM 895 N N . PRO A 1 115 ? -1.637 4.561 15.292 1.00 97.00 115 PRO A N 1
ATOM 896 C CA . PRO A 1 115 ? -1.223 3.236 14.848 1.00 97.00 115 PRO A CA 1
ATOM 897 C C . PRO A 1 115 ? -2.119 2.112 15.389 1.00 97.00 115 PRO A C 1
ATOM 899 O O . PRO A 1 115 ? -2.854 2.294 16.375 1.00 97.00 115 PRO A O 1
ATOM 902 N N . LEU A 1 116 ? -2.018 0.949 14.739 1.00 94.81 116 LEU A N 1
ATOM 903 C CA . LEU A 1 116 ? -2.578 -0.315 15.218 1.00 94.81 116 LEU A CA 1
ATOM 904 C C . LEU A 1 116 ? -2.017 -0.677 16.602 1.00 94.81 116 LEU A C 1
ATOM 906 O O . LEU A 1 116 ? -0.896 -0.307 16.952 1.00 94.81 116 LEU A O 1
ATOM 910 N N . ARG A 1 117 ? -2.813 -1.380 17.406 1.00 94.94 117 ARG A N 1
ATOM 911 C CA . ARG A 1 117 ? -2.430 -1.841 18.753 1.00 94.94 117 ARG A CA 1
ATOM 912 C C . ARG A 1 117 ? -2.364 -3.351 18.878 1.00 94.94 117 ARG A C 1
ATOM 914 O O . ARG A 1 117 ? -1.567 -3.854 19.665 1.00 94.94 117 ARG A O 1
ATOM 921 N N . ASP A 1 118 ? -3.199 -4.052 18.130 1.00 93.81 118 ASP A N 1
ATOM 922 C CA . ASP A 1 118 ? -3.270 -5.503 18.133 1.00 93.81 118 ASP A CA 1
ATOM 923 C C . ASP A 1 118 ? -3.774 -6.027 16.785 1.00 93.81 118 ASP A C 1
ATOM 925 O O . ASP A 1 118 ? -4.264 -5.281 15.934 1.00 93.81 118 ASP A O 1
ATOM 929 N N . GLU A 1 119 ? -3.642 -7.337 16.602 1.00 95.38 119 GLU A N 1
ATOM 930 C CA . GLU A 1 119 ? -4.036 -8.031 15.379 1.00 95.38 119 GLU A CA 1
ATOM 931 C C . GLU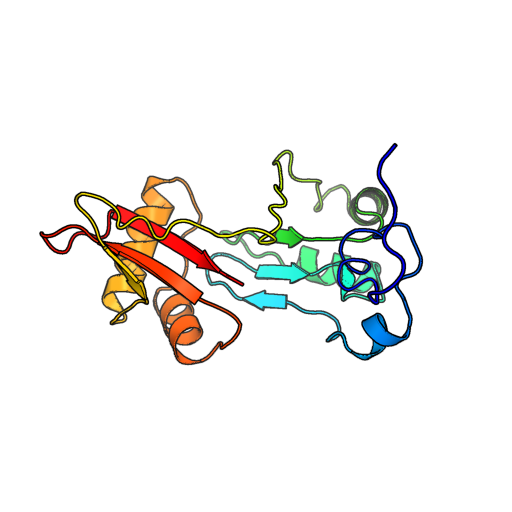 A 1 119 ? -5.545 -7.923 15.091 1.00 95.38 119 GLU A C 1
ATOM 933 O O . GLU A 1 119 ? -5.950 -7.934 13.931 1.00 95.38 119 GLU A O 1
ATOM 938 N N . SER A 1 120 ? -6.397 -7.752 16.111 1.00 95.62 120 SER A N 1
ATOM 939 C CA . SER A 1 120 ? -7.842 -7.614 15.887 1.00 95.62 120 SER A CA 1
ATOM 940 C C . SER A 1 120 ? -8.186 -6.306 15.171 1.00 95.62 120 SER A C 1
ATOM 942 O O . SER A 1 120 ? -9.091 -6.276 14.340 1.00 95.62 120 SER A O 1
ATOM 944 N N . GLU A 1 121 ? -7.404 -5.243 15.380 1.00 96.38 121 GLU A N 1
ATOM 945 C CA . GLU A 1 121 ? -7.570 -3.991 14.634 1.00 96.38 121 GLU A CA 1
ATOM 946 C C . GLU A 1 121 ? -7.181 -4.119 13.150 1.00 96.38 121 GLU A C 1
ATOM 948 O O . GLU A 1 121 ? -7.666 -3.348 12.319 1.00 96.38 121 GLU A O 1
ATOM 953 N N . ALA A 1 122 ? -6.360 -5.107 12.778 1.00 96.88 122 ALA A N 1
ATOM 954 C CA . ALA A 1 122 ? -6.095 -5.412 11.373 1.00 96.88 122 ALA A CA 1
ATOM 955 C C . ALA A 1 122 ? -7.299 -6.094 10.687 1.00 96.88 122 ALA A C 1
ATOM 957 O O . ALA A 1 122 ? -7.543 -5.865 9.502 1.00 96.88 122 ALA A O 1
ATOM 958 N N . ASP A 1 123 ? -8.118 -6.854 11.422 1.00 97.06 123 ASP A N 1
ATOM 959 C CA . ASP A 1 123 ? -9.403 -7.353 10.906 1.00 97.06 123 ASP A CA 1
ATOM 960 C C . ASP A 1 123 ? -10.408 -6.202 10.711 1.00 97.06 123 ASP A C 1
ATOM 962 O O . ASP A 1 123 ? -11.112 -6.107 9.702 1.00 97.06 123 ASP A O 1
ATOM 966 N N . GLU A 1 124 ? -10.396 -5.234 11.627 1.00 97.88 124 GLU A N 1
ATOM 967 C CA . GLU A 1 124 ? -11.213 -4.025 11.525 1.00 97.88 124 GLU A CA 1
ATOM 968 C C . GLU A 1 124 ? -10.842 -3.162 10.302 1.00 97.88 124 GLU A C 1
ATOM 970 O O . GLU A 1 124 ? -11.730 -2.573 9.671 1.00 97.88 124 GLU A O 1
ATOM 975 N N . ILE A 1 125 ? -9.561 -3.132 9.909 1.00 97.75 125 ILE A N 1
ATOM 976 C CA . ILE A 1 125 ? -9.110 -2.554 8.631 1.00 97.75 125 ILE A CA 1
ATOM 977 C C . ILE A 1 125 ? -9.795 -3.253 7.453 1.00 97.75 125 ILE A C 1
ATOM 979 O O . ILE A 1 125 ? -10.345 -2.575 6.581 1.00 97.75 125 ILE A O 1
ATOM 983 N N . ASN A 1 126 ? -9.835 -4.587 7.437 1.00 97.75 126 ASN A N 1
ATOM 984 C CA . ASN A 1 126 ? -10.500 -5.333 6.367 1.00 97.75 126 ASN A CA 1
ATOM 985 C C . ASN A 1 126 ? -11.993 -5.035 6.289 1.00 97.75 126 ASN A C 1
ATOM 987 O O . ASN A 1 126 ? -12.534 -4.900 5.187 1.00 97.75 126 ASN A O 1
ATOM 991 N N . ARG A 1 127 ? -12.669 -4.854 7.429 1.00 97.88 127 ARG A N 1
ATOM 992 C CA . ARG A 1 127 ? -14.064 -4.397 7.423 1.00 97.88 127 ARG A CA 1
ATOM 993 C C . ARG A 1 127 ? -14.204 -3.049 6.710 1.00 97.88 127 ARG A C 1
ATOM 995 O O . ARG A 1 127 ? -15.156 -2.865 5.946 1.00 97.88 127 ARG A O 1
ATOM 1002 N N . VAL A 1 128 ? -13.283 -2.109 6.940 1.00 97.81 128 VAL A N 1
ATOM 1003 C CA . VAL A 1 128 ? -13.266 -0.816 6.234 1.00 97.81 128 VAL A CA 1
ATOM 1004 C C . VAL A 1 128 ? -12.990 -1.013 4.741 1.00 97.81 128 VAL A C 1
ATOM 1006 O O . VAL A 1 128 ? -13.742 -0.474 3.929 1.00 97.81 128 VAL A O 1
ATOM 1009 N N . TYR A 1 129 ? -11.989 -1.814 4.365 1.00 97.25 129 TYR A N 1
ATOM 1010 C CA . TYR A 1 129 ? -11.680 -2.119 2.964 1.00 97.25 129 TYR A CA 1
ATOM 1011 C C . TYR A 1 129 ? -12.896 -2.675 2.220 1.00 97.25 129 TYR A C 1
ATOM 1013 O O . TYR A 1 129 ? -13.317 -2.095 1.218 1.00 97.25 129 TYR A O 1
ATOM 1021 N N . VAL A 1 130 ? -13.531 -3.724 2.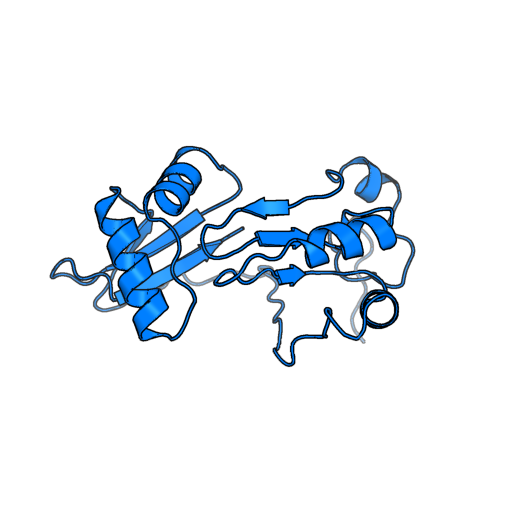746 1.00 97.12 130 VAL A N 1
ATOM 1022 C CA . VAL A 1 130 ? -14.701 -4.353 2.115 1.00 97.12 130 VAL A CA 1
ATOM 1023 C C . VAL A 1 130 ? -15.873 -3.376 2.014 1.00 97.12 130 VAL A C 1
ATOM 1025 O O . VAL A 1 130 ? -16.516 -3.294 0.967 1.00 97.12 130 VAL A O 1
ATOM 1028 N N . ARG A 1 131 ? -16.133 -2.575 3.059 1.00 97.56 131 ARG A N 1
ATOM 1029 C CA . ARG A 1 131 ? -17.177 -1.534 3.029 1.00 97.56 131 ARG A CA 1
ATOM 1030 C C . ARG A 1 131 ? -16.933 -0.499 1.925 1.00 97.56 131 ARG A C 1
ATOM 1032 O O . ARG A 1 131 ? -17.896 0.021 1.364 1.00 97.56 131 ARG A O 1
ATOM 1039 N N . CYS A 1 132 ? -15.672 -0.210 1.621 1.00 95.88 132 CYS A N 1
ATOM 1040 C CA . CYS A 1 132 ? -15.254 0.707 0.563 1.00 95.88 132 CYS A CA 1
ATOM 1041 C C . CYS A 1 132 ? -15.093 0.031 -0.813 1.00 95.88 132 CYS A C 1
ATOM 1043 O O . CYS A 1 132 ? -14.671 0.692 -1.759 1.00 95.88 132 CYS A O 1
ATOM 1045 N N . GLY A 1 133 ? -15.414 -1.262 -0.949 1.00 95.50 133 GLY A N 1
ATOM 1046 C CA . GLY A 1 133 ? -15.239 -2.013 -2.198 1.00 95.50 133 GLY A CA 1
ATOM 1047 C C . GLY A 1 133 ? -13.775 -2.285 -2.560 1.00 95.50 133 GLY A C 1
ATOM 1048 O O . GLY A 1 133 ? -13.463 -2.526 -3.725 1.00 95.50 133 GLY A O 1
ATOM 1049 N N . MET A 1 134 ? -12.874 -2.214 -1.580 1.00 95.56 134 MET A N 1
ATOM 1050 C CA . MET A 1 134 ? -11.458 -2.537 -1.733 1.00 95.56 134 MET A CA 1
ATOM 1051 C C . MET A 1 134 ? -11.213 -4.034 -1.514 1.00 95.56 134 MET A C 1
ATOM 1053 O O . MET A 1 134 ? -12.002 -4.730 -0.872 1.00 95.56 134 MET A O 1
ATOM 1057 N N . VAL A 1 135 ? -10.090 -4.517 -2.043 1.00 96.25 135 VAL A N 1
ATOM 1058 C CA . VAL A 1 135 ? -9.609 -5.883 -1.823 1.00 96.25 135 VAL A CA 1
ATOM 1059 C C . VAL A 1 135 ? -9.136 -6.006 -0.366 1.00 96.25 135 VAL A C 1
ATOM 1061 O O . VAL A 1 135 ? -8.326 -5.181 0.060 1.00 96.25 135 VAL A O 1
ATOM 1064 N N . PRO A 1 136 ? -9.635 -6.978 0.418 1.00 96.81 136 PRO A N 1
ATOM 1065 C CA . PRO A 1 136 ? -9.132 -7.219 1.764 1.00 96.81 136 PRO A CA 1
ATOM 1066 C C . PRO A 1 136 ? -7.742 -7.864 1.724 1.00 96.81 136 PRO A C 1
ATOM 1068 O O . PRO A 1 136 ? -7.351 -8.487 0.739 1.00 96.81 136 PRO A O 1
ATOM 1071 N N . ALA A 1 137 ? -7.018 -7.757 2.828 1.00 95.94 137 ALA A N 1
ATOM 1072 C CA . ALA A 1 137 ? -5.700 -8.339 3.022 1.00 95.94 137 ALA A CA 1
ATOM 1073 C C . ALA A 1 137 ? -5.734 -9.391 4.141 1.00 95.94 137 ALA A C 1
ATOM 1075 O O . ALA A 1 137 ? -6.505 -9.238 5.083 1.00 95.94 137 ALA A O 1
ATOM 1076 N N . PRO A 1 138 ? -4.906 -10.448 4.118 1.00 96.38 138 PRO A N 1
ATOM 1077 C CA . PRO A 1 138 ? -4.773 -11.317 5.282 1.00 96.38 138 PRO A CA 1
ATOM 1078 C C . PRO A 1 138 ? -4.370 -10.503 6.521 1.00 96.38 138 PRO A C 1
ATOM 1080 O O . PRO A 1 138 ? -3.398 -9.748 6.477 1.00 96.38 138 PRO A O 1
ATOM 1083 N N . THR A 1 139 ? -5.108 -10.663 7.622 1.00 97.06 139 THR A N 1
ATOM 1084 C CA . THR A 1 139 ? -4.883 -9.936 8.885 1.00 97.06 139 THR A CA 1
ATOM 1085 C C . THR A 1 139 ? -3.446 -10.098 9.387 1.00 97.06 139 THR A C 1
ATOM 1087 O O . THR A 1 139 ? -2.805 -9.116 9.752 1.00 97.06 139 THR A O 1
ATOM 1090 N N . GLU A 1 140 ? -2.908 -11.315 9.279 1.00 96.94 140 GLU A N 1
ATOM 1091 C CA . GLU A 1 140 ? -1.505 -11.656 9.536 1.00 96.94 140 GLU A CA 1
ATOM 1092 C C . GLU A 1 140 ? -0.529 -10.750 8.774 1.00 96.94 140 GLU A C 1
ATOM 1094 O O . GLU A 1 140 ? 0.450 -10.282 9.345 1.00 96.94 140 GLU A O 1
ATOM 1099 N N . VAL A 1 141 ? -0.775 -10.494 7.484 1.00 96.69 141 VAL A N 1
ATOM 1100 C CA . VAL A 1 141 ? 0.139 -9.707 6.642 1.00 96.69 141 VAL A CA 1
ATOM 1101 C C . VAL A 1 141 ? 0.111 -8.239 7.054 1.00 96.69 141 VAL A C 1
ATOM 1103 O O . VAL A 1 141 ? 1.170 -7.632 7.199 1.00 96.69 141 VAL A O 1
ATOM 1106 N N . ILE A 1 142 ? -1.076 -7.675 7.309 1.00 97.69 142 ILE A N 1
ATOM 1107 C CA . ILE A 1 142 ? -1.198 -6.306 7.840 1.00 97.69 142 ILE A CA 1
ATOM 1108 C C . ILE A 1 142 ? -0.442 -6.198 9.171 1.00 97.69 142 ILE A C 1
ATOM 1110 O O . ILE A 1 142 ? 0.351 -5.275 9.364 1.00 97.69 142 ILE A O 1
ATOM 1114 N N . TRP A 1 143 ? -0.674 -7.149 10.078 1.00 97.44 143 TRP A N 1
ATOM 1115 C CA . TRP A 1 143 ? -0.090 -7.140 11.413 1.00 97.44 143 TRP A CA 1
ATOM 1116 C C . TRP A 1 143 ? 1.432 -7.323 11.389 1.00 97.44 143 TRP A C 1
ATOM 1118 O O . TRP A 1 143 ? 2.159 -6.555 12.018 1.00 97.44 143 TRP A O 1
ATOM 1128 N N . ASN A 1 144 ? 1.939 -8.268 10.599 1.00 97.50 144 ASN A N 1
ATOM 1129 C CA . ASN A 1 144 ? 3.374 -8.485 10.431 1.00 97.50 144 ASN A CA 1
ATOM 1130 C C . ASN A 1 144 ? 4.056 -7.266 9.805 1.00 97.50 144 ASN A C 1
ATOM 1132 O O . ASN A 1 144 ? 5.103 -6.846 10.295 1.00 97.50 144 ASN A O 1
ATOM 1136 N N . ASN A 1 145 ? 3.448 -6.656 8.783 1.00 97.12 145 ASN A N 1
ATOM 1137 C CA . ASN A 1 145 ? 3.956 -5.417 8.201 1.00 97.12 145 ASN A CA 1
ATOM 1138 C C . ASN A 1 145 ? 4.015 -4.301 9.251 1.00 97.12 145 ASN A C 1
ATOM 1140 O O . ASN A 1 145 ? 5.041 -3.645 9.378 1.00 97.12 145 ASN A O 1
ATOM 1144 N N . HIS A 1 146 ? 2.962 -4.126 10.053 1.00 96.31 146 HIS A N 1
ATOM 1145 C CA . HIS A 1 146 ? 2.945 -3.128 11.123 1.00 96.31 146 HIS A CA 1
ATOM 1146 C C . HIS A 1 146 ? 4.072 -3.321 12.151 1.00 96.31 146 HIS A C 1
ATOM 1148 O O . HIS A 1 146 ? 4.618 -2.339 12.650 1.00 96.31 146 HIS A O 1
ATOM 1154 N N . LEU A 1 147 ? 4.417 -4.569 12.476 1.00 96.56 147 LEU A N 1
ATOM 1155 C CA . LEU A 1 147 ? 5.438 -4.872 13.478 1.00 96.56 147 LEU A CA 1
ATOM 1156 C C . LEU A 1 147 ? 6.871 -4.868 12.938 1.00 96.56 147 LEU A C 1
ATOM 1158 O O . LEU A 1 147 ? 7.795 -4.664 13.723 1.00 96.56 147 LEU A O 1
ATOM 1162 N N . GLN A 1 148 ? 7.068 -5.207 11.662 1.00 96.12 148 GLN A N 1
ATOM 1163 C CA . GLN A 1 148 ? 8.388 -5.565 11.124 1.00 96.12 148 GLN A CA 1
ATOM 1164 C C . GLN A 1 148 ? 8.828 -4.716 9.925 1.00 96.12 148 GLN A C 1
ATOM 1166 O O . GLN A 1 148 ? 10.012 -4.725 9.594 1.00 96.12 148 GLN A O 1
ATOM 1171 N N . ALA A 1 149 ? 7.913 -4.021 9.246 1.00 94.44 149 ALA A N 1
ATOM 1172 C CA . ALA A 1 149 ? 8.233 -3.234 8.061 1.00 94.44 149 ALA A CA 1
ATOM 1173 C C . ALA A 1 149 ? 8.306 -1.742 8.407 1.00 94.44 149 ALA A C 1
ATOM 1175 O O . ALA A 1 149 ? 7.302 -1.038 8.378 1.00 94.44 149 ALA A O 1
ATOM 1176 N N . ASP A 1 150 ? 9.519 -1.244 8.661 1.00 93.38 150 ASP A N 1
ATOM 1177 C CA . ASP A 1 150 ? 9.767 0.173 8.982 1.00 93.38 150 ASP A CA 1
ATOM 1178 C C . ASP A 1 150 ? 9.306 1.144 7.877 1.00 93.38 150 ASP A C 1
ATOM 1180 O O . ASP A 1 150 ? 9.083 2.328 8.125 1.00 93.38 150 ASP A O 1
ATOM 1184 N N . THR A 1 151 ? 9.161 0.646 6.648 1.00 93.19 151 THR A N 1
ATOM 1185 C CA . THR A 1 151 ? 8.675 1.398 5.487 1.00 93.19 151 THR A CA 1
ATOM 1186 C C . THR A 1 151 ? 7.156 1.419 5.368 1.00 93.19 151 THR A C 1
ATOM 1188 O O . THR A 1 151 ? 6.651 2.035 4.442 1.00 93.19 151 THR A O 1
ATOM 1191 N N . VAL A 1 152 ? 6.404 0.745 6.244 1.00 96.12 152 VAL A N 1
ATOM 1192 C CA . VAL A 1 152 ? 4.941 0.672 6.151 1.00 96.12 152 VAL A CA 1
ATOM 1193 C C . VAL A 1 152 ? 4.304 1.138 7.453 1.00 96.12 152 VAL A C 1
ATOM 1195 O O . VAL A 1 152 ? 4.578 0.625 8.533 1.00 96.12 152 VAL A O 1
ATOM 1198 N N . CYS A 1 153 ? 3.382 2.091 7.353 1.00 95.56 153 CYS A N 1
ATOM 1199 C CA . CYS A 1 153 ? 2.644 2.620 8.493 1.00 95.56 153 CYS A CA 1
ATOM 1200 C C . CYS A 1 153 ? 1.139 2.449 8.283 1.00 95.56 153 CYS A C 1
ATOM 1202 O O . CYS A 1 153 ? 0.564 3.018 7.358 1.00 95.56 153 CYS A O 1
ATOM 1204 N N . TYR A 1 154 ? 0.482 1.701 9.167 1.00 96.94 154 TYR A N 1
ATOM 1205 C CA . TYR A 1 154 ? -0.977 1.617 9.205 1.00 96.94 154 TYR A CA 1
ATOM 1206 C C . TYR A 1 154 ? -1.509 2.501 10.322 1.00 96.94 154 TYR A C 1
ATOM 1208 O O . TYR A 1 154 ? -1.141 2.327 11.487 1.00 96.94 154 TYR A O 1
ATOM 1216 N N . LEU A 1 155 ? -2.409 3.416 9.974 1.00 97.44 155 LEU A N 1
ATOM 1217 C CA . LEU A 1 155 ? -3.157 4.207 10.942 1.00 97.44 155 LEU A CA 1
ATOM 1218 C C . LEU A 1 155 ? -4.640 3.858 10.860 1.00 97.44 155 LEU A C 1
ATOM 1220 O O . LEU A 1 155 ? -5.187 3.609 9.782 1.00 97.44 155 LEU A O 1
ATOM 1224 N N . VAL A 1 156 ? -5.297 3.887 12.012 1.00 98.00 156 VAL A N 1
ATOM 1225 C CA . VAL A 1 156 ? -6.740 3.710 12.161 1.00 98.00 156 VAL A CA 1
ATOM 1226 C C . VAL A 1 156 ? -7.359 4.960 12.769 1.00 98.00 156 VAL A C 1
ATOM 1228 O O . VAL A 1 156 ? -6.792 5.582 13.669 1.00 98.00 156 VAL A O 1
ATOM 1231 N N . ALA A 1 157 ? -8.537 5.325 12.268 1.00 97.62 157 ALA A N 1
ATOM 1232 C CA . ALA A 1 157 ? -9.401 6.338 12.855 1.00 97.62 157 ALA A CA 1
ATOM 1233 C C . ALA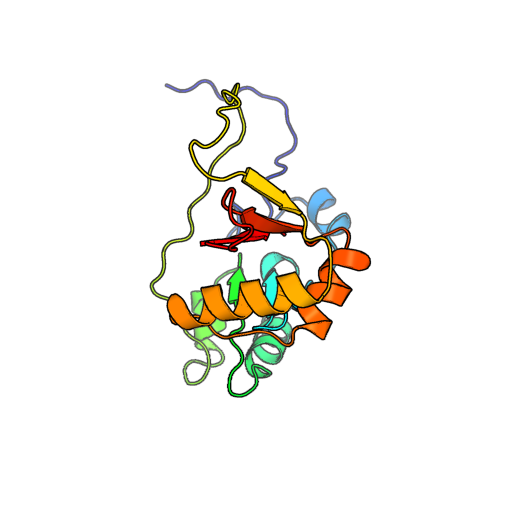 A 1 157 ? -10.423 5.646 13.764 1.00 97.62 157 ALA A C 1
ATOM 1235 O O . ALA A 1 157 ? -11.204 4.817 13.289 1.00 97.62 157 ALA A O 1
ATOM 1236 N N . VAL A 1 158 ? -10.422 5.978 15.054 1.00 97.75 158 VAL A N 1
ATOM 1237 C CA . VAL A 1 158 ? -11.184 5.266 16.091 1.00 97.75 158 VAL A CA 1
ATOM 1238 C C . VAL A 1 158 ? -12.057 6.233 16.874 1.00 97.75 158 VAL A C 1
ATOM 1240 O O . VAL A 1 158 ? -11.571 7.248 17.374 1.00 97.75 158 VAL A O 1
ATOM 1243 N N . ARG A 1 159 ? -13.349 5.924 16.981 1.00 96.94 159 ARG A N 1
ATOM 1244 C CA . ARG A 1 159 ? -14.314 6.698 17.776 1.00 96.94 159 ARG A CA 1
ATOM 1245 C C . ARG A 1 159 ? -14.170 6.418 19.272 1.00 96.94 159 ARG A C 1
ATOM 1247 O O . ARG A 1 159 ? -13.549 5.439 19.676 1.00 96.94 159 ARG A O 1
ATOM 1254 N N . ASP A 1 160 ? -14.824 7.236 20.092 1.00 93.50 160 ASP A N 1
ATOM 1255 C CA . ASP A 1 160 ? -14.828 7.089 21.556 1.00 93.50 160 ASP A CA 1
ATOM 1256 C C . ASP A 1 160 ? -15.416 5.747 22.037 1.00 93.50 160 ASP A C 1
ATOM 1258 O O . ASP A 1 160 ? -15.076 5.273 23.118 1.00 93.50 160 ASP A O 1
ATOM 1262 N N . ASP A 1 161 ? -16.280 5.115 21.232 1.00 93.81 161 ASP A N 1
ATOM 1263 C CA . ASP A 1 161 ? -16.848 3.782 21.490 1.00 93.81 161 ASP A CA 1
ATOM 1264 C C . ASP A 1 161 ? -15.916 2.623 21.080 1.00 93.81 161 ASP A C 1
ATOM 1266 O O . ASP A 1 161 ? -16.282 1.458 21.228 1.00 93.81 161 ASP A O 1
ATOM 1270 N N . GLY A 1 162 ? -14.713 2.930 20.583 1.00 92.62 162 GLY A N 1
ATOM 1271 C CA . GLY A 1 162 ? -13.717 1.956 20.139 1.00 92.62 162 GLY A CA 1
ATOM 1272 C C . GLY A 1 162 ? -13.895 1.480 18.696 1.00 92.62 162 GLY A C 1
ATOM 1273 O O . GLY A 1 162 ? -13.063 0.716 18.213 1.00 92.62 162 GLY A O 1
ATOM 1274 N N . ALA A 1 163 ? -14.928 1.930 17.977 1.00 95.81 163 ALA A N 1
ATOM 1275 C CA . ALA A 1 163 ? -15.153 1.494 16.604 1.00 95.81 163 ALA A CA 1
ATOM 1276 C C . ALA A 1 163 ? -14.133 2.108 15.631 1.00 95.81 163 ALA A C 1
ATOM 1278 O O . ALA A 1 163 ? -14.003 3.335 15.540 1.00 95.81 163 ALA A O 1
ATOM 1279 N N . VAL A 1 164 ? -13.471 1.259 14.838 1.00 97.25 164 VAL A N 1
ATOM 1280 C CA . VAL A 1 164 ? -12.629 1.691 13.712 1.00 97.25 164 VAL A CA 1
ATOM 1281 C C . VAL A 1 164 ? -13.517 2.138 12.549 1.00 97.25 164 VAL A C 1
ATOM 1283 O O . VAL A 1 164 ? -14.288 1.356 11.984 1.00 97.25 164 VAL A O 1
ATOM 1286 N N . ILE A 1 165 ? -13.411 3.408 12.172 1.00 96.81 165 ILE A N 1
ATOM 1287 C CA . ILE A 1 165 ? -14.248 4.025 11.131 1.00 96.81 165 ILE A CA 1
ATOM 1288 C C . ILE A 1 165 ? -13.492 4.351 9.844 1.00 96.81 165 ILE A C 1
ATOM 1290 O O . ILE A 1 165 ? -14.120 4.665 8.834 1.00 96.81 165 ILE A O 1
ATOM 1294 N N . GLY A 1 166 ? -12.166 4.271 9.872 1.00 97.31 166 GLY A N 1
ATOM 1295 C CA . GLY A 1 166 ? -11.313 4.571 8.733 1.00 97.31 166 GLY A CA 1
ATOM 1296 C C . GLY A 1 166 ? -9.901 4.050 8.944 1.00 97.31 166 GLY A C 1
ATOM 1297 O O . GLY A 1 166 ? -9.499 3.749 10.068 1.00 97.31 166 GLY A O 1
ATOM 1298 N N . THR A 1 167 ? -9.152 3.957 7.854 1.00 97.62 167 THR A N 1
ATOM 1299 C CA . THR A 1 167 ? -7.751 3.545 7.868 1.00 97.62 167 THR A CA 1
ATOM 1300 C C . THR A 1 167 ? -6.986 4.219 6.737 1.00 97.62 167 THR A C 1
ATOM 1302 O O . THR A 1 167 ? -7.574 4.587 5.718 1.00 97.62 167 THR A O 1
ATOM 1305 N N . VAL A 1 168 ? -5.682 4.385 6.928 1.00 96.19 168 VAL A N 1
ATOM 1306 C CA . VAL A 1 168 ? -4.735 4.790 5.890 1.00 96.19 168 VAL A CA 1
ATOM 1307 C C . VAL A 1 168 ? -3.483 3.922 5.987 1.00 96.19 168 VAL A C 1
ATOM 1309 O O . VAL A 1 168 ? -3.033 3.590 7.085 1.00 96.19 168 VAL A O 1
ATOM 1312 N N . THR A 1 169 ? -2.928 3.576 4.828 1.00 95.81 169 THR A N 1
ATOM 1313 C CA . THR A 1 169 ? -1.632 2.907 4.690 1.00 95.81 169 THR A CA 1
ATOM 1314 C C . THR A 1 169 ? -0.640 3.911 4.111 1.00 95.81 169 THR A C 1
ATOM 1316 O O . THR A 1 169 ? -0.856 4.427 3.015 1.00 95.81 169 THR A O 1
ATOM 1319 N N . GLY A 1 170 ? 0.411 4.215 4.865 1.00 94.81 170 GLY A N 1
ATOM 1320 C CA . GLY A 1 170 ? 1.569 4.988 4.428 1.00 94.81 170 GLY A CA 1
ATOM 1321 C C . GLY A 1 170 ? 2.721 4.066 4.040 1.00 94.81 170 GLY A C 1
ATOM 1322 O O . GLY A 1 170 ? 2.900 3.018 4.665 1.00 94.81 170 GLY A O 1
ATOM 1323 N N . VAL A 1 171 ? 3.467 4.475 3.014 1.00 93.75 171 VAL A N 1
ATOM 1324 C CA . VAL A 1 171 ? 4.657 3.813 2.464 1.00 93.75 171 VAL A CA 1
ATOM 1325 C C . VAL A 1 171 ? 5.726 4.860 2.173 1.00 93.75 171 VAL A C 1
ATOM 1327 O O . VAL A 1 171 ? 5.318 5.959 1.726 1.00 93.75 171 VAL A O 1
#

pLDDT: mean 87.96, std 14.27, range [32.75, 98.0]